Protein AF-A0A961TV98-F1 (afdb_monomer_lite)

pLDDT: mean 81.29, std 10.21, range [41.22, 93.5]

Secondary structure (DSSP, 8-state):
-PPPPPP-------PPPSSPPP-TT---TTSPPHHHHHHHHHHHHHHHHHHHHTTS-TT--HHHHHHHHHHTT---TT--SS-------HHHHHHHHHHHHHS-TTSTTHHHHHHHHTT--HHHHHHHHHHTTSSPPPPPPPP--S----

Foldseek 3Di:
DDDDDDDPPDPDDPDDDPDDDDDPPDDDPPDDDPVLLVLLQPQCQAPNLVSSCVVDPPVDDSVNSVVSCVVVVHHHHPDDPDDDDDDDDPVLLVLLVVLLVVFDPPDPCSLVVSCVVSVHDSVVSVVSCVVVVVDDDPDDDPPDDPPDDD

Structure (mmCIF, N/CA/C/O backbone):
data_AF-A0A961TV98-F1
#
_entry.id   AF-A0A961TV98-F1
#
loop_
_atom_site.group_PDB
_atom_site.id
_atom_site.type_symbol
_atom_site.label_atom_id
_atom_site.label_alt_id
_atom_site.label_comp_id
_atom_site.label_asym_id
_atom_site.label_entity_id
_atom_site.label_seq_id
_atom_site.pdbx_PDB_ins_code
_atom_site.Cartn_x
_atom_site.Cartn_y
_atom_site.Cartn_z
_atom_site.occupancy
_atom_site.B_iso_or_equiv
_atom_site.auth_seq_id
_atom_site.auth_comp_id
_atom_site.auth_asym_id
_atom_site.auth_atom_id
_atom_site.pdbx_PDB_model_num
ATOM 1 N N . MET A 1 1 ? 50.099 50.358 9.006 1.00 51.38 1 MET A N 1
ATOM 2 C CA . MET A 1 1 ? 50.268 48.946 8.602 1.00 51.38 1 MET A CA 1
ATOM 3 C C . MET A 1 1 ? 49.347 48.686 7.425 1.00 51.38 1 MET A C 1
ATOM 5 O O . MET A 1 1 ? 48.142 48.821 7.591 1.00 51.38 1 MET A O 1
ATOM 9 N N . SER A 1 2 ? 49.894 48.447 6.234 1.00 58.16 2 SER A N 1
ATOM 10 C CA . SER A 1 2 ? 49.113 48.211 5.014 1.00 58.16 2 SER A CA 1
ATOM 11 C C . SER A 1 2 ? 48.907 46.712 4.799 1.00 58.16 2 SER A C 1
ATOM 13 O O . SER A 1 2 ? 49.844 45.927 4.921 1.00 58.16 2 SER A O 1
ATOM 15 N N . LEU A 1 3 ? 47.669 46.312 4.506 1.00 70.81 3 LEU A N 1
ATOM 16 C CA . LEU A 1 3 ? 47.328 44.931 4.171 1.00 70.81 3 LEU A CA 1
ATOM 17 C C . LEU A 1 3 ? 47.519 44.712 2.668 1.00 70.81 3 LEU A C 1
ATOM 19 O O . LEU A 1 3 ? 46.914 45.405 1.850 1.00 70.81 3 LEU A O 1
ATOM 23 N N . THR A 1 4 ? 48.354 43.741 2.313 1.00 70.06 4 THR A N 1
ATOM 24 C CA . THR A 1 4 ? 48.605 43.342 0.925 1.00 70.06 4 THR A CA 1
ATOM 25 C C . THR A 1 4 ? 47.525 42.360 0.473 1.00 70.06 4 THR A C 1
ATOM 27 O O . THR A 1 4 ? 47.341 41.309 1.086 1.00 70.06 4 THR A O 1
ATOM 30 N N . ALA A 1 5 ? 46.806 42.679 -0.603 1.00 71.94 5 ALA A N 1
ATOM 31 C CA . ALA A 1 5 ? 45.811 41.777 -1.174 1.00 71.94 5 ALA A CA 1
ATOM 32 C C . ALA A 1 5 ? 46.500 40.583 -1.857 1.00 71.94 5 ALA A C 1
ATOM 34 O O . ALA A 1 5 ? 47.246 40.754 -2.821 1.00 71.94 5 ALA A O 1
ATOM 35 N N . VAL A 1 6 ? 46.243 39.367 -1.372 1.00 72.62 6 VAL A N 1
ATOM 36 C CA . VAL A 1 6 ? 46.735 38.133 -2.001 1.00 72.62 6 VAL A CA 1
ATOM 37 C C . VAL A 1 6 ? 45.671 37.613 -2.968 1.00 72.62 6 VAL A C 1
ATOM 39 O O . VAL A 1 6 ? 44.527 37.371 -2.589 1.00 72.62 6 VAL A O 1
ATOM 42 N N . SER A 1 7 ? 46.048 37.441 -4.236 1.00 71.06 7 SER A N 1
ATOM 43 C CA . SER A 1 7 ? 45.194 36.847 -5.268 1.00 71.06 7 SER A CA 1
ATOM 44 C C . SER A 1 7 ? 45.051 35.338 -5.036 1.00 71.06 7 SER A C 1
ATOM 46 O O . SER A 1 7 ? 46.020 34.589 -5.148 1.00 71.06 7 SER A O 1
ATOM 48 N N . PHE A 1 8 ? 43.822 34.875 -4.804 1.00 69.75 8 PHE A N 1
ATOM 49 C CA . PHE A 1 8 ? 43.468 33.453 -4.691 1.00 69.75 8 PHE A CA 1
ATOM 50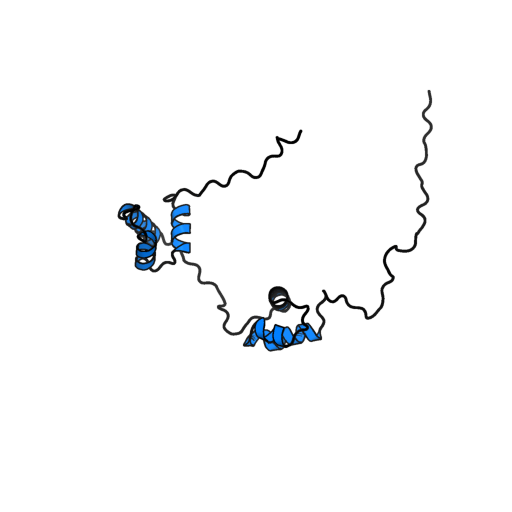 C C . PHE A 1 8 ? 43.251 32.763 -6.051 1.00 69.75 8 PHE A C 1
ATOM 52 O O . PHE A 1 8 ? 42.596 31.720 -6.122 1.00 69.75 8 PHE A O 1
ATOM 59 N N . SER A 1 9 ? 43.770 33.321 -7.151 1.00 69.81 9 SER A N 1
ATOM 60 C CA . SER A 1 9 ? 43.648 32.710 -8.478 1.00 69.81 9 SER A CA 1
ATOM 61 C C . SER A 1 9 ? 44.528 31.461 -8.574 1.00 69.81 9 SER A C 1
ATOM 63 O O . SER A 1 9 ? 45.679 31.501 -9.003 1.00 69.81 9 SER A O 1
ATOM 65 N N . LYS A 1 10 ? 43.991 30.324 -8.126 1.00 71.50 10 LYS A N 1
ATOM 66 C CA . LYS A 1 10 ? 44.606 29.014 -8.326 1.00 71.50 10 LYS A CA 1
ATOM 67 C C . LYS A 1 10 ? 44.224 28.544 -9.735 1.00 71.50 10 LYS A C 1
ATOM 69 O O . LYS A 1 10 ? 43.030 28.358 -9.993 1.00 71.50 10 LYS A O 1
ATOM 74 N N . PRO A 1 11 ? 45.177 28.348 -10.664 1.00 72.81 11 PRO A N 1
ATOM 75 C CA . PRO A 1 11 ? 44.843 27.860 -11.995 1.00 72.81 11 PRO A CA 1
ATOM 76 C C . PRO A 1 11 ? 44.258 26.450 -11.867 1.00 72.81 11 PRO A C 1
ATOM 78 O O . PRO A 1 11 ? 44.950 25.505 -11.486 1.00 72.81 11 PRO A O 1
ATOM 81 N N . ARG A 1 12 ? 42.960 26.300 -12.153 1.00 72.62 12 ARG A N 1
ATOM 82 C CA . ARG A 1 12 ? 42.306 24.988 -12.200 1.00 72.62 12 ARG A CA 1
ATOM 83 C C . ARG A 1 12 ? 42.842 24.233 -13.415 1.00 72.62 12 ARG A C 1
ATOM 85 O O . ARG A 1 12 ? 42.439 24.514 -14.542 1.00 72.62 12 ARG A O 1
ATOM 92 N N . ARG A 1 13 ? 43.762 23.291 -13.197 1.00 74.69 13 ARG A N 1
ATOM 93 C CA . ARG A 1 13 ? 44.184 22.351 -14.243 1.00 74.69 13 ARG A CA 1
ATOM 94 C C . ARG A 1 13 ? 43.011 21.420 -14.552 1.00 74.69 13 ARG A C 1
ATOM 96 O O . ARG A 1 13 ? 42.355 20.924 -13.640 1.00 74.69 13 ARG A O 1
ATOM 103 N N . ARG A 1 14 ? 42.717 21.215 -15.838 1.00 72.25 14 ARG A N 1
ATOM 104 C CA . ARG A 1 14 ? 41.737 20.212 -16.269 1.00 72.25 14 ARG A CA 1
ATOM 105 C C . ARG A 1 14 ? 42.367 18.837 -16.090 1.00 72.25 14 ARG A C 1
ATOM 107 O O . ARG A 1 14 ? 43.073 18.362 -16.970 1.00 72.25 14 ARG A O 1
ATOM 114 N N . GLU A 1 15 ? 42.154 18.244 -14.927 1.00 78.81 15 GLU A N 1
ATOM 115 C CA . GLU A 1 15 ? 42.538 16.860 -14.684 1.00 78.81 15 GLU A CA 1
ATOM 116 C C . GLU A 1 15 ? 41.618 15.917 -15.474 1.00 78.81 15 GLU A C 1
ATOM 118 O O . GLU A 1 15 ? 40.428 16.216 -15.661 1.00 78.81 15 GLU A O 1
ATOM 123 N N . PRO A 1 16 ? 42.149 14.792 -15.981 1.00 78.12 16 PRO A N 1
ATOM 124 C CA . PRO A 1 16 ? 41.319 13.757 -16.574 1.00 78.12 16 PRO A CA 1
ATOM 125 C C . PRO A 1 16 ? 40.303 13.251 -15.544 1.00 78.12 16 PRO A C 1
ATOM 127 O O . PRO A 1 16 ? 40.546 13.253 -14.337 1.00 78.12 16 PRO A O 1
ATOM 130 N N . ARG A 1 17 ? 39.131 12.828 -16.026 1.00 74.62 17 ARG A N 1
ATOM 131 C CA . ARG A 1 17 ? 38.077 12.300 -15.152 1.00 74.62 17 ARG A CA 1
ATOM 132 C C . ARG A 1 17 ? 38.622 11.105 -14.366 1.00 74.62 17 ARG A C 1
ATOM 134 O O . ARG A 1 17 ? 39.140 10.170 -14.962 1.00 74.62 17 ARG A O 1
ATOM 141 N N . LEU A 1 18 ? 38.434 11.125 -13.047 1.00 79.69 18 LEU A N 1
ATOM 142 C CA . LEU A 1 18 ? 38.779 10.004 -12.164 1.00 79.69 18 LEU A CA 1
ATOM 143 C C . LEU A 1 18 ? 37.907 8.762 -12.424 1.00 79.69 18 LEU A C 1
ATOM 145 O O . LEU A 1 18 ? 38.291 7.652 -12.072 1.00 79.69 18 LEU A O 1
ATOM 149 N N . SER A 1 19 ? 36.727 8.929 -13.031 1.00 79.12 19 SER A N 1
ATOM 150 C CA . SER A 1 19 ? 35.870 7.806 -13.406 1.00 79.12 19 SER A CA 1
ATOM 151 C C . SER A 1 19 ? 36.321 7.179 -14.721 1.00 79.12 19 SER A C 1
ATOM 153 O O . SER A 1 19 ? 36.725 7.887 -15.645 1.00 79.12 19 SER A O 1
ATOM 155 N N . ALA A 1 20 ? 36.136 5.863 -14.839 1.00 79.00 20 ALA A N 1
ATOM 156 C CA . ALA A 1 20 ? 36.355 5.148 -16.088 1.00 79.00 20 ALA A CA 1
ATOM 157 C C . ALA A 1 20 ? 35.613 5.831 -17.260 1.00 79.00 20 ALA A C 1
ATOM 159 O O . ALA A 1 20 ? 34.495 6.333 -17.072 1.00 79.00 20 ALA A O 1
ATOM 160 N N . PRO A 1 21 ? 36.221 5.879 -18.459 1.00 78.56 21 PRO A N 1
ATOM 161 C CA . PRO A 1 21 ? 35.580 6.449 -19.634 1.00 78.56 21 PRO A CA 1
ATOM 162 C C . PRO A 1 21 ? 34.289 5.693 -19.966 1.00 78.56 21 PRO A C 1
ATOM 164 O O . PRO A 1 21 ? 34.154 4.496 -19.706 1.00 78.56 21 PRO A O 1
ATOM 167 N N . TYR A 1 22 ? 33.326 6.414 -20.540 1.00 78.25 22 TYR A N 1
ATOM 168 C CA . TYR A 1 22 ? 32.084 5.822 -21.020 1.00 78.25 22 TYR A CA 1
ATOM 169 C C . TYR A 1 22 ? 32.396 4.765 -22.084 1.00 78.25 22 TYR A C 1
ATOM 171 O O . TYR A 1 22 ? 33.064 5.065 -23.071 1.00 78.25 22 TYR A O 1
ATOM 179 N N . VAL A 1 23 ? 31.901 3.545 -21.880 1.00 79.12 23 VAL A N 1
ATOM 180 C CA . VAL A 1 23 ? 32.000 2.455 -22.855 1.00 79.12 23 VAL A CA 1
ATOM 181 C C . VAL A 1 23 ? 30.648 2.336 -23.562 1.00 79.12 23 VAL A C 1
ATOM 183 O O . VAL A 1 23 ? 29.668 1.955 -22.911 1.00 79.12 23 VAL A O 1
ATOM 186 N N . PRO A 1 24 ? 30.560 2.658 -24.865 1.00 79.19 24 PRO A N 1
ATOM 187 C CA . PRO A 1 24 ? 29.337 2.467 -25.638 1.00 79.19 24 PRO A CA 1
ATOM 188 C C . PRO A 1 24 ? 28.848 1.013 -25.563 1.00 79.19 24 PRO A C 1
ATOM 190 O O . PRO A 1 24 ? 29.642 0.079 -25.641 1.00 79.19 24 PRO A O 1
ATOM 193 N N . GLY A 1 25 ? 27.541 0.814 -25.374 1.00 73.31 25 GLY A N 1
ATOM 194 C CA . GLY A 1 25 ? 26.911 -0.514 -25.316 1.00 73.31 25 GLY A CA 1
ATOM 195 C C . GLY A 1 25 ? 26.974 -1.229 -23.960 1.00 73.31 25 GLY A C 1
ATOM 196 O O . GLY A 1 25 ? 26.282 -2.228 -23.768 1.00 73.31 25 GLY A O 1
ATOM 197 N N . LYS A 1 26 ? 27.733 -0.718 -22.979 1.00 72.12 26 LYS A N 1
ATOM 198 C CA . LYS A 1 26 ? 27.706 -1.251 -21.610 1.00 72.12 26 LYS A CA 1
ATOM 199 C C . LYS A 1 26 ? 26.567 -0.606 -20.821 1.00 72.12 26 LYS A C 1
ATOM 201 O O . LYS A 1 26 ? 26.691 0.518 -20.337 1.00 72.12 26 LYS A O 1
ATOM 206 N N . HIS A 1 27 ? 25.465 -1.331 -20.665 1.00 67.88 27 HIS A N 1
ATOM 207 C CA . HIS A 1 27 ? 24.359 -0.918 -19.804 1.00 67.88 27 HIS A CA 1
ATOM 208 C C . HIS A 1 27 ? 24.546 -1.472 -18.389 1.00 67.88 27 HIS A C 1
ATOM 210 O O . HIS A 1 27 ? 24.864 -2.647 -18.207 1.00 67.88 27 HIS A O 1
ATOM 216 N N . ASP A 1 28 ? 24.359 -0.623 -17.378 1.00 76.06 28 ASP A N 1
ATOM 217 C CA . ASP A 1 28 ? 24.283 -1.081 -15.990 1.00 76.06 28 ASP A CA 1
ATOM 218 C C . ASP A 1 28 ? 23.033 -1.963 -15.832 1.00 76.06 28 ASP A C 1
ATOM 220 O O . ASP A 1 28 ? 21.952 -1.604 -16.303 1.00 76.06 28 ASP A O 1
ATOM 224 N N . GLN A 1 29 ? 23.174 -3.100 -15.147 1.00 74.31 29 GLN A N 1
ATOM 225 C CA . GLN A 1 29 ? 22.094 -4.054 -14.854 1.00 74.31 29 GLN A CA 1
ATOM 226 C C . GLN A 1 29 ? 20.927 -3.405 -14.090 1.00 74.31 29 GLN A C 1
ATOM 228 O O . GLN A 1 29 ? 19.816 -3.929 -14.043 1.00 74.31 29 GLN A O 1
ATOM 233 N N . ARG A 1 30 ? 21.152 -2.227 -13.498 1.00 77.75 30 ARG A N 1
ATOM 234 C CA . ARG A 1 30 ? 20.097 -1.405 -12.896 1.00 77.75 30 ARG A CA 1
ATOM 235 C C . ARG A 1 30 ? 19.076 -0.907 -13.924 1.00 77.75 30 ARG A C 1
ATOM 237 O O . ARG A 1 30 ? 17.893 -0.821 -13.590 1.00 77.75 30 ARG A O 1
ATOM 244 N N . PHE A 1 31 ? 19.486 -0.61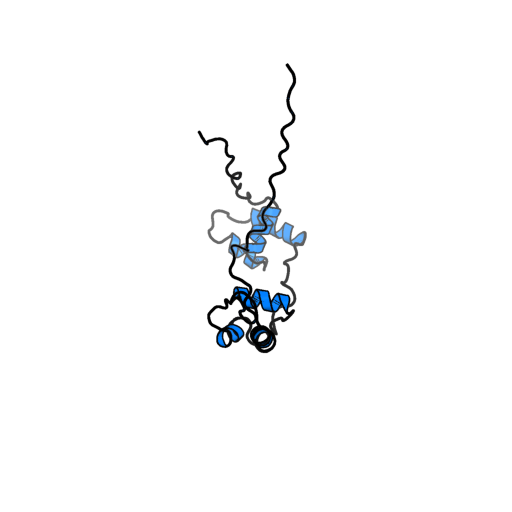1 -15.157 1.00 84.69 31 PHE A N 1
ATOM 245 C CA . PHE A 1 31 ? 18.604 -0.048 -16.183 1.00 84.69 31 PHE A CA 1
ATOM 246 C C . PHE A 1 31 ? 17.758 -1.114 -16.865 1.00 84.69 31 PHE A C 1
ATOM 248 O O . PHE A 1 31 ? 18.234 -2.210 -17.136 1.00 84.69 31 PHE A O 1
ATOM 255 N N . TRP A 1 32 ? 16.500 -0.777 -17.150 1.00 86.62 32 TRP A N 1
ATOM 256 C CA . TRP A 1 32 ? 15.573 -1.646 -17.871 1.00 86.62 32 TRP A CA 1
ATOM 257 C C . TRP A 1 32 ? 15.779 -1.540 -19.378 1.00 86.62 32 TRP A C 1
ATOM 259 O O . TRP A 1 32 ? 15.599 -0.474 -19.970 1.00 86.62 32 TRP A O 1
ATOM 269 N N . THR A 1 33 ? 16.082 -2.667 -20.002 1.00 89.19 33 THR A N 1
ATOM 270 C CA . THR A 1 33 ? 16.156 -2.795 -21.460 1.00 89.19 33 THR A CA 1
ATOM 271 C C . THR A 1 33 ? 14.759 -2.773 -22.093 1.00 89.19 33 THR A C 1
ATOM 273 O O . THR A 1 33 ? 13.743 -2.963 -21.414 1.00 89.19 33 THR A O 1
ATOM 276 N N . ASP A 1 34 ? 14.674 -2.511 -23.400 1.00 89.25 34 ASP A N 1
ATOM 277 C CA . ASP A 1 34 ? 13.407 -2.605 -24.145 1.00 89.25 34 ASP A CA 1
ATOM 278 C C . ASP A 1 34 ? 12.830 -4.027 -24.108 1.00 89.25 34 ASP A C 1
ATOM 280 O O . ASP A 1 34 ? 11.639 -4.195 -23.856 1.00 89.25 34 ASP A O 1
ATOM 284 N N . ALA A 1 35 ? 13.684 -5.050 -24.225 1.00 88.69 35 ALA A N 1
ATOM 285 C CA . ALA A 1 35 ? 13.274 -6.452 -24.148 1.00 88.69 35 ALA A CA 1
ATOM 286 C C . ALA A 1 35 ? 12.603 -6.790 -22.805 1.00 88.69 35 ALA A C 1
ATOM 288 O O . ALA A 1 35 ? 11.542 -7.412 -22.765 1.00 88.69 35 ALA A O 1
ATOM 289 N N . GLU A 1 36 ? 13.176 -6.330 -21.688 1.00 89.69 36 GLU A N 1
ATOM 290 C CA . GLU A 1 36 ? 12.577 -6.535 -20.367 1.00 89.69 36 GLU A CA 1
ATOM 291 C C . GLU A 1 36 ? 11.257 -5.767 -20.206 1.00 89.69 36 GLU A C 1
ATOM 293 O O . GLU A 1 36 ? 10.312 -6.278 -19.599 1.00 89.69 36 GLU A O 1
ATOM 298 N N . ARG A 1 37 ? 11.155 -4.552 -20.763 1.00 92.50 37 ARG A N 1
ATOM 299 C CA . ARG A 1 37 ? 9.904 -3.776 -20.763 1.00 92.50 37 ARG A CA 1
ATOM 300 C C . ARG A 1 37 ? 8.806 -4.471 -21.562 1.00 92.50 37 ARG A C 1
ATOM 302 O O . ARG A 1 37 ? 7.655 -4.465 -21.125 1.00 92.50 37 ARG A O 1
ATOM 309 N N . ASP A 1 38 ? 9.148 -5.109 -22.673 1.00 93.50 38 ASP A N 1
ATOM 310 C CA . ASP A 1 38 ? 8.193 -5.859 -23.486 1.00 93.50 38 ASP A CA 1
ATOM 311 C C . ASP A 1 38 ? 7.703 -7.132 -22.792 1.00 93.50 38 ASP A C 1
ATOM 313 O O . ASP A 1 38 ? 6.514 -7.451 -22.872 1.00 93.50 38 ASP A O 1
ATOM 317 N N . ILE A 1 39 ? 8.562 -7.809 -22.023 1.00 92.44 39 ILE A N 1
ATOM 318 C CA . ILE A 1 39 ? 8.137 -8.911 -21.145 1.00 92.44 39 ILE A CA 1
ATOM 319 C C . ILE A 1 39 ? 7.101 -8.402 -20.134 1.00 92.44 39 ILE A C 1
ATOM 321 O O . ILE A 1 39 ? 6.042 -9.011 -19.973 1.00 92.44 39 ILE A O 1
ATOM 325 N N . VAL A 1 40 ? 7.356 -7.259 -19.489 1.00 92.69 40 VAL A N 1
ATOM 326 C CA . VAL A 1 40 ? 6.394 -6.672 -18.542 1.00 92.69 40 VAL A CA 1
ATOM 327 C C . VAL A 1 40 ? 5.082 -6.312 -19.245 1.00 92.69 40 VAL A C 1
ATOM 329 O O . VAL A 1 40 ? 4.019 -6.628 -18.721 1.00 92.69 40 VAL A O 1
ATOM 332 N N . ARG A 1 41 ? 5.116 -5.725 -20.446 1.00 92.62 41 ARG A N 1
ATOM 333 C CA . ARG A 1 41 ? 3.894 -5.384 -21.199 1.00 92.62 41 ARG A CA 1
ATOM 334 C C . ARG A 1 41 ? 3.033 -6.597 -21.531 1.00 92.62 41 ARG A C 1
ATOM 336 O O . ARG A 1 41 ? 1.817 -6.513 -21.406 1.00 92.62 41 ARG A O 1
ATOM 343 N N . ARG A 1 42 ? 3.654 -7.704 -21.945 1.00 92.38 42 ARG A N 1
ATOM 344 C CA . ARG A 1 42 ? 2.934 -8.901 -22.402 1.00 92.38 42 ARG A CA 1
ATOM 345 C C . ARG A 1 42 ? 2.397 -9.746 -21.253 1.00 92.38 42 ARG A C 1
ATOM 347 O O . ARG A 1 42 ? 1.268 -10.200 -21.325 1.00 92.38 42 ARG A O 1
ATOM 354 N N . TYR A 1 43 ? 3.189 -9.957 -20.202 1.00 90.69 43 TYR A N 1
ATOM 355 C CA . TYR A 1 43 ? 2.879 -10.976 -19.189 1.00 90.69 43 TYR A CA 1
ATOM 356 C C . TYR A 1 43 ? 2.324 -10.416 -17.875 1.00 90.69 43 TYR A C 1
ATOM 358 O O . TYR A 1 43 ? 1.695 -11.150 -17.106 1.00 90.69 43 TYR A O 1
ATOM 366 N N . PHE A 1 44 ? 2.526 -9.124 -17.597 1.00 91.00 44 PHE A N 1
ATOM 367 C CA . PHE A 1 44 ? 2.003 -8.502 -16.380 1.00 91.00 44 PHE A CA 1
ATOM 368 C C . PHE A 1 44 ? 0.464 -8.455 -16.319 1.00 91.00 44 PHE A C 1
ATOM 370 O O . PHE A 1 44 ? -0.065 -8.666 -15.221 1.00 91.00 44 PHE A O 1
ATOM 377 N N . PRO A 1 45 ? -0.272 -8.219 -17.429 1.00 89.88 45 PRO A N 1
ATOM 378 C CA . PRO A 1 45 ? -1.733 -8.227 -17.415 1.00 89.88 45 PRO A CA 1
ATOM 379 C C . PRO A 1 45 ? -2.328 -9.542 -16.907 1.00 89.88 45 PRO A C 1
ATOM 381 O O . PRO A 1 45 ? -3.235 -9.509 -16.079 1.00 89.88 45 PRO A O 1
ATOM 384 N N . ASP A 1 46 ? -1.775 -10.684 -17.313 1.00 88.00 46 ASP A N 1
ATOM 385 C CA . ASP A 1 46 ? -2.394 -11.988 -17.049 1.00 88.00 46 ASP A CA 1
ATOM 386 C C . ASP A 1 46 ? -1.906 -12.621 -15.740 1.00 88.00 46 ASP A C 1
ATOM 388 O O . ASP A 1 46 ? -2.696 -13.130 -14.942 1.00 88.00 46 ASP A O 1
ATOM 392 N N . GLY A 1 47 ? -0.601 -12.541 -15.461 1.00 83.31 47 GLY A N 1
ATOM 393 C CA . GLY A 1 47 ? 0.017 -13.235 -14.325 1.00 83.31 47 GLY A CA 1
ATOM 394 C C . GLY A 1 47 ? 0.676 -12.332 -13.280 1.00 83.31 47 GLY A C 1
ATOM 395 O O . GLY A 1 47 ? 1.246 -12.829 -12.305 1.00 83.31 47 GLY A O 1
ATOM 396 N N . GLY A 1 48 ? 0.612 -11.009 -13.451 1.00 86.94 48 GLY A N 1
ATOM 397 C CA . GLY A 1 48 ? 1.250 -10.047 -12.554 1.00 86.94 48 GLY A CA 1
ATOM 398 C C . GLY A 1 48 ? 2.771 -10.222 -12.464 1.00 86.94 48 GLY A C 1
ATOM 399 O O . GLY A 1 48 ? 3.424 -10.728 -13.375 1.00 86.94 48 GLY A O 1
ATOM 400 N N . ALA A 1 49 ? 3.355 -9.809 -11.335 1.00 86.81 49 ALA A N 1
ATOM 401 C CA . ALA A 1 49 ? 4.808 -9.826 -11.161 1.00 86.81 49 ALA A CA 1
ATOM 402 C C . ALA A 1 49 ? 5.424 -11.240 -11.198 1.00 86.81 49 ALA A C 1
ATOM 404 O O . ALA A 1 49 ? 6.560 -11.387 -11.640 1.00 86.81 49 ALA A O 1
ATOM 405 N N . GLY A 1 50 ? 4.684 -12.274 -10.780 1.00 86.69 50 GLY A N 1
ATOM 406 C CA . GLY A 1 50 ? 5.173 -13.657 -10.780 1.00 86.69 50 GLY A CA 1
ATOM 407 C C . GLY A 1 50 ? 5.432 -14.197 -12.189 1.00 86.69 50 GLY A C 1
ATOM 408 O O . GLY A 1 50 ? 6.488 -14.770 -12.444 1.00 86.69 50 GLY A O 1
ATOM 409 N N . ALA A 1 51 ? 4.520 -13.941 -13.132 1.00 87.38 51 ALA A N 1
ATOM 410 C CA . ALA A 1 51 ? 4.687 -14.382 -14.519 1.00 87.38 51 ALA A CA 1
ATOM 411 C C . ALA A 1 51 ? 5.817 -13.647 -15.254 1.00 87.38 51 ALA A C 1
ATOM 413 O O . ALA A 1 51 ? 6.473 -14.243 -16.114 1.00 87.38 51 ALA A O 1
ATOM 414 N N . CYS A 1 52 ? 6.067 -12.382 -14.902 1.00 89.44 52 CYS A N 1
ATOM 415 C CA . CYS A 1 52 ? 7.208 -11.633 -15.420 1.00 89.44 52 CYS A CA 1
ATOM 416 C C . CYS A 1 52 ? 8.530 -12.172 -14.866 1.00 89.44 52 CYS A C 1
ATOM 418 O O . CYS A 1 52 ? 9.462 -12.367 -15.634 1.00 89.44 52 CYS A O 1
ATOM 420 N N . LEU A 1 53 ? 8.620 -12.456 -13.561 1.00 90.44 53 LEU A N 1
ATOM 421 C CA . LEU A 1 53 ? 9.866 -12.932 -12.945 1.00 90.44 53 LEU A CA 1
ATOM 422 C C . LEU A 1 53 ? 10.340 -14.286 -13.471 1.00 90.44 53 LEU A C 1
ATOM 424 O O . LEU A 1 53 ? 11.540 -14.497 -13.557 1.00 90.44 53 LEU A O 1
ATOM 428 N N . ALA A 1 54 ? 9.428 -15.165 -13.888 1.00 89.44 54 ALA A N 1
ATOM 429 C CA . ALA A 1 54 ? 9.797 -16.429 -14.525 1.00 89.44 54 ALA A CA 1
ATOM 430 C C . ALA A 1 54 ? 10.513 -16.253 -15.883 1.00 89.44 54 ALA A C 1
ATOM 432 O O . ALA A 1 54 ? 11.125 -17.191 -16.379 1.00 89.44 54 ALA A O 1
ATOM 433 N N . ARG A 1 55 ? 10.398 -15.072 -16.508 1.00 88.12 55 ARG A N 1
ATOM 434 C CA . ARG A 1 55 ? 10.931 -14.759 -17.848 1.00 88.12 55 ARG A CA 1
ATOM 435 C C . ARG A 1 55 ? 11.982 -13.651 -17.830 1.00 88.12 55 ARG A C 1
ATOM 437 O O . ARG A 1 55 ? 12.675 -13.451 -18.821 1.00 88.12 55 ARG A O 1
ATOM 444 N N . LEU A 1 56 ? 12.062 -12.907 -16.730 1.00 89.00 56 LEU A N 1
ATOM 445 C CA . LEU A 1 56 ? 13.049 -11.860 -16.519 1.00 89.00 56 LEU A CA 1
ATOM 446 C C . LEU A 1 56 ? 14.349 -12.455 -15.966 1.00 89.00 56 LEU A C 1
ATOM 448 O O . LEU A 1 56 ? 14.332 -13.482 -15.289 1.00 89.00 56 LEU A O 1
ATOM 452 N N . PRO A 1 57 ? 15.486 -11.793 -16.216 1.00 84.12 57 PRO A N 1
ATOM 453 C CA . PRO A 1 57 ? 16.758 -12.198 -15.637 1.00 84.12 57 PRO A CA 1
ATOM 454 C C . PRO A 1 57 ? 16.743 -12.104 -14.099 1.00 84.12 57 PRO A C 1
ATOM 456 O O . PRO A 1 57 ? 16.080 -11.247 -13.510 1.00 84.12 57 PRO A O 1
ATOM 459 N N . GLN A 1 58 ? 17.529 -12.967 -13.444 1.00 81.50 58 GLN A N 1
ATOM 460 C CA . GLN A 1 58 ? 17.498 -13.212 -11.990 1.00 81.50 58 GLN A CA 1
ATOM 461 C C . GLN A 1 58 ? 17.807 -11.980 -11.115 1.00 81.50 58 GLN A C 1
ATOM 463 O O . GLN A 1 58 ? 17.486 -11.964 -9.930 1.00 81.50 58 GLN A O 1
ATOM 468 N N . HIS A 1 59 ? 18.388 -10.921 -11.685 1.00 83.19 59 HIS A N 1
ATOM 469 C CA . HIS A 1 59 ? 18.673 -9.672 -10.973 1.00 83.19 59 HIS A CA 1
ATOM 470 C C . HIS A 1 59 ? 17.427 -8.790 -10.747 1.00 83.19 59 HIS A C 1
ATOM 472 O O . HIS A 1 59 ? 17.512 -7.762 -10.070 1.00 83.19 59 HIS A O 1
ATOM 478 N N . ARG A 1 60 ? 16.264 -9.147 -11.312 1.00 87.38 60 ARG A N 1
ATOM 479 C CA . ARG A 1 60 ? 15.015 -8.391 -11.147 1.00 87.38 60 ARG A CA 1
ATOM 480 C C . ARG A 1 60 ? 14.204 -8.899 -9.959 1.00 87.38 60 ARG A C 1
ATOM 482 O O . ARG A 1 60 ? 14.032 -10.094 -9.757 1.00 87.38 60 ARG A O 1
ATOM 489 N N . SER A 1 61 ? 13.655 -7.962 -9.189 1.00 89.38 61 SER A N 1
ATOM 490 C CA . SER A 1 61 ? 12.797 -8.242 -8.035 1.00 89.38 61 SER A CA 1
ATOM 491 C C . SER A 1 61 ? 11.323 -7.974 -8.340 1.00 89.38 61 SER A C 1
ATOM 493 O O . SER A 1 61 ? 10.985 -7.190 -9.231 1.00 89.38 61 SER A O 1
ATOM 495 N N . THR A 1 62 ? 10.425 -8.572 -7.550 1.00 90.31 62 THR A N 1
ATOM 496 C CA . THR A 1 62 ? 8.971 -8.325 -7.623 1.00 90.31 62 THR A CA 1
ATOM 497 C C . THR A 1 62 ? 8.647 -6.832 -7.537 1.00 90.31 62 THR A C 1
ATOM 499 O O . THR A 1 62 ? 7.865 -6.317 -8.334 1.00 90.31 62 THR A O 1
ATOM 502 N N . ALA A 1 63 ? 9.282 -6.122 -6.600 1.00 90.00 63 ALA A N 1
ATOM 503 C CA . ALA A 1 63 ? 9.113 -4.685 -6.406 1.00 90.00 63 ALA A CA 1
ATOM 504 C C . ALA A 1 63 ? 9.539 -3.879 -7.644 1.00 90.00 63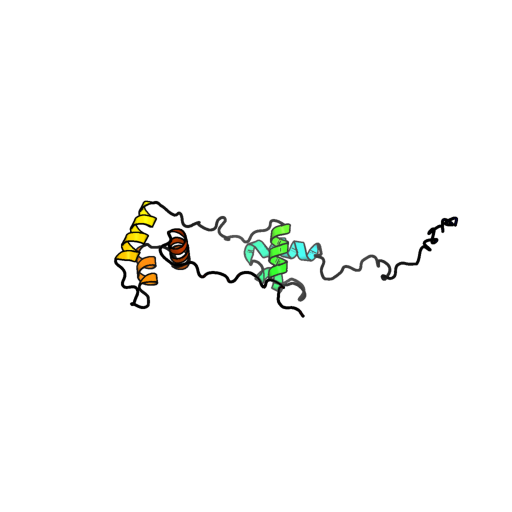 ALA A C 1
ATOM 506 O O 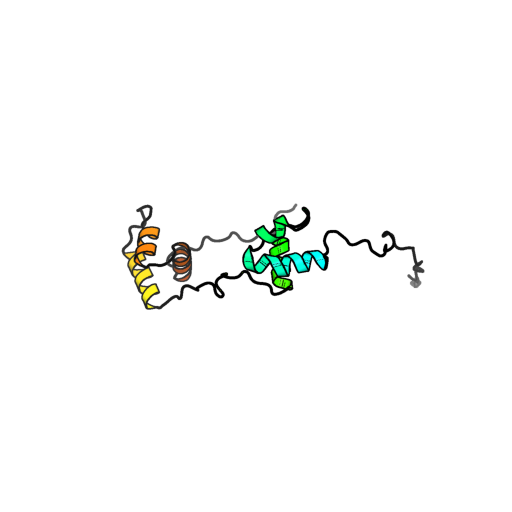. ALA A 1 63 ? 8.831 -2.956 -8.048 1.00 90.00 63 ALA A O 1
ATOM 507 N N . GLY A 1 64 ? 10.650 -4.265 -8.282 1.00 89.81 64 GLY A N 1
ATOM 508 C CA . GLY A 1 64 ? 11.110 -3.657 -9.529 1.00 89.81 64 GLY A CA 1
ATOM 509 C C . GLY A 1 64 ? 10.101 -3.827 -10.665 1.00 89.81 64 GLY A C 1
ATOM 510 O O . GLY A 1 64 ? 9.805 -2.860 -11.363 1.00 89.81 64 GLY A O 1
ATOM 511 N N . VAL A 1 65 ? 9.512 -5.020 -10.805 1.00 91.81 65 VAL A N 1
ATOM 512 C CA . VAL A 1 65 ? 8.471 -5.290 -11.812 1.00 91.81 65 VAL A CA 1
ATOM 513 C C . VAL A 1 65 ? 7.225 -4.437 -11.573 1.00 91.81 65 VAL A C 1
ATOM 515 O O . VAL A 1 65 ? 6.702 -3.860 -12.521 1.00 91.81 65 VAL A O 1
ATOM 518 N N . TYR A 1 66 ? 6.761 -4.297 -10.326 1.00 91.00 66 TYR A N 1
ATOM 519 C CA . TYR A 1 66 ? 5.627 -3.417 -10.010 1.00 91.00 66 TYR A CA 1
ATOM 520 C C . TYR A 1 66 ? 5.929 -1.945 -10.306 1.00 91.00 66 TYR A C 1
ATOM 522 O O . TYR A 1 66 ? 5.082 -1.242 -10.861 1.00 91.00 66 TYR A O 1
ATOM 530 N N . GLY A 1 67 ? 7.132 -1.482 -9.955 1.00 91.19 67 GLY A N 1
ATOM 531 C CA . GLY A 1 67 ? 7.592 -0.136 -10.287 1.00 91.19 67 GLY A CA 1
ATOM 532 C C . GLY A 1 67 ? 7.592 0.096 -11.795 1.00 91.19 67 GLY A C 1
ATOM 533 O O . GLY A 1 67 ? 7.063 1.103 -12.263 1.00 91.19 67 GLY A O 1
ATOM 534 N N . GLN A 1 68 ? 8.090 -0.876 -12.558 1.00 92.19 68 GLN A N 1
ATOM 535 C CA . GLN A 1 68 ? 8.164 -0.756 -14.004 1.00 92.19 68 GLN A CA 1
ATOM 536 C C . GLN A 1 68 ? 6.801 -0.866 -14.686 1.00 92.19 68 GLN A C 1
ATOM 538 O O . GLN A 1 68 ? 6.505 -0.086 -15.585 1.00 92.19 68 GLN A O 1
ATOM 543 N N . ALA A 1 69 ? 5.922 -1.753 -14.221 1.00 92.19 69 ALA A N 1
ATOM 544 C CA . ALA A 1 69 ? 4.545 -1.823 -14.700 1.00 92.19 69 ALA A CA 1
ATOM 545 C C . ALA A 1 69 ? 3.805 -0.493 -14.482 1.00 92.19 69 ALA A C 1
ATOM 547 O O . ALA A 1 69 ? 3.081 -0.044 -15.367 1.00 92.19 69 ALA A O 1
ATOM 548 N N . LYS A 1 70 ? 4.052 0.191 -13.353 1.00 91.44 70 LYS A N 1
ATOM 549 C CA . LYS A 1 70 ? 3.509 1.531 -13.090 1.00 91.44 70 LYS A CA 1
ATOM 550 C C . LYS A 1 70 ? 4.035 2.575 -14.080 1.00 91.44 70 LYS A C 1
ATOM 552 O O . LYS A 1 70 ? 3.236 3.362 -14.574 1.00 91.44 70 LYS A O 1
ATOM 557 N N . ILE A 1 71 ? 5.339 2.578 -14.370 1.00 91.94 71 ILE A N 1
ATOM 558 C CA . ILE A 1 71 ? 5.956 3.494 -15.351 1.00 91.94 71 ILE A CA 1
ATOM 559 C C . ILE A 1 71 ? 5.396 3.238 -16.756 1.00 91.94 71 ILE A C 1
ATOM 561 O O . ILE A 1 71 ? 5.093 4.178 -17.482 1.00 91.94 71 ILE A O 1
ATOM 565 N N . LEU A 1 72 ? 5.208 1.968 -17.118 1.00 91.50 72 LEU A N 1
ATOM 566 C CA . LEU A 1 72 ? 4.647 1.553 -18.405 1.00 91.50 72 LEU A CA 1
ATOM 567 C C . LEU A 1 72 ? 3.116 1.695 -18.482 1.00 91.50 72 LEU A C 1
ATOM 569 O O . LEU A 1 72 ? 2.548 1.472 -19.546 1.00 91.50 72 LEU A O 1
ATOM 573 N N . GLY A 1 73 ? 2.442 2.025 -17.375 1.00 89.88 73 GLY A N 1
ATOM 574 C CA . GLY A 1 73 ? 0.983 2.144 -17.305 1.00 89.88 73 GLY A CA 1
ATOM 575 C C . GLY A 1 73 ? 0.220 0.814 -17.391 1.00 89.88 73 GLY A C 1
ATOM 576 O O . GLY A 1 73 ? -0.997 0.820 -17.568 1.00 89.88 73 GLY A O 1
ATOM 577 N N . VAL A 1 74 ? 0.902 -0.324 -17.250 1.00 89.75 74 VAL A N 1
ATOM 578 C CA . VAL A 1 74 ? 0.309 -1.660 -17.391 1.00 89.75 74 VAL A CA 1
ATOM 579 C C . VAL A 1 74 ? -0.301 -2.096 -16.060 1.00 89.75 74 VAL A C 1
ATOM 581 O O . VAL A 1 74 ? 0.332 -2.025 -15.005 1.00 89.75 74 VAL A O 1
ATOM 584 N N . LYS A 1 75 ? -1.549 -2.567 -16.098 1.00 86.06 75 LYS A N 1
ATOM 585 C CA . LYS A 1 75 ? -2.276 -3.083 -14.933 1.00 86.06 75 LYS A CA 1
ATOM 586 C C . LYS A 1 75 ? -2.590 -4.559 -15.134 1.00 86.06 75 LYS A C 1
ATOM 588 O O . LYS A 1 75 ? -2.743 -5.014 -16.259 1.00 86.06 75 LYS A O 1
ATOM 593 N N . ARG A 1 76 ? -2.702 -5.295 -14.029 1.00 85.44 76 ARG A N 1
ATOM 594 C CA . ARG A 1 76 ? -3.140 -6.691 -14.057 1.00 85.44 76 ARG A CA 1
ATOM 595 C C . ARG A 1 76 ? -4.652 -6.761 -14.294 1.00 85.44 76 ARG A C 1
ATOM 597 O O . ARG A 1 76 ? -5.407 -6.107 -13.565 1.00 85.44 76 ARG A O 1
ATOM 604 N N . ASN A 1 77 ? -5.068 -7.588 -15.249 1.00 80.62 77 ASN A N 1
ATOM 605 C CA . ASN A 1 77 ? -6.457 -7.911 -15.556 1.00 80.62 77 ASN A CA 1
ATOM 606 C C . ASN A 1 77 ? -7.121 -8.501 -14.298 1.00 80.62 77 ASN A C 1
ATOM 608 O O . ASN A 1 77 ? -6.608 -9.437 -13.688 1.00 80.62 77 ASN A O 1
ATOM 612 N N . GLY A 1 78 ? -8.212 -7.885 -13.836 1.00 71.56 78 GLY A N 1
ATOM 613 C CA . GLY A 1 78 ? -8.908 -8.282 -12.603 1.00 71.56 78 GLY A CA 1
ATOM 614 C C . GLY A 1 78 ? -8.410 -7.625 -11.309 1.00 71.56 78 GLY A C 1
ATOM 615 O O . GLY A 1 78 ? -8.937 -7.917 -10.236 1.00 71.56 78 GLY A O 1
ATOM 616 N N . SER A 1 79 ? -7.442 -6.703 -11.366 1.00 64.19 79 SER A N 1
ATOM 617 C CA . SER A 1 79 ? -7.160 -5.864 -10.192 1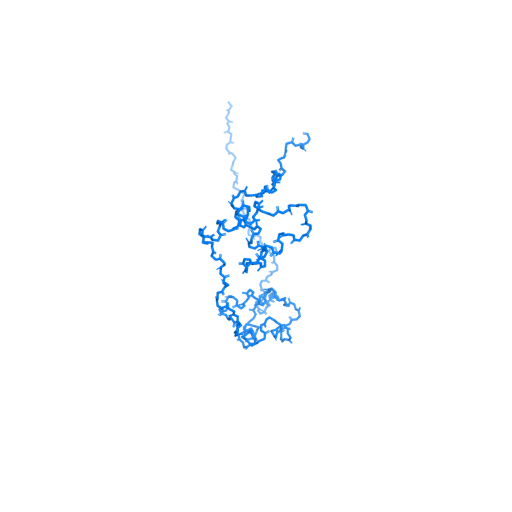.00 64.19 79 SER A CA 1
ATOM 618 C C . SER A 1 79 ? -8.348 -4.934 -9.932 1.00 64.19 79 SER A C 1
ATOM 620 O O . SER A 1 79 ? -8.760 -4.232 -10.860 1.00 64.19 79 SER A O 1
ATOM 622 N N . PRO A 1 80 ? -8.891 -4.869 -8.701 1.00 65.25 80 PRO A N 1
ATOM 623 C CA . PRO A 1 80 ? -9.986 -3.958 -8.403 1.00 65.25 80 PRO A CA 1
ATOM 624 C C . PRO A 1 80 ? -9.545 -2.523 -8.709 1.00 65.25 80 PRO A C 1
ATOM 626 O O . PRO A 1 80 ? -8.564 -2.033 -8.145 1.00 65.25 80 PRO A O 1
ATOM 629 N N . ALA A 1 81 ? -10.264 -1.862 -9.623 1.00 64.88 81 ALA A N 1
ATOM 630 C CA . ALA A 1 81 ? -9.937 -0.519 -10.106 1.00 64.88 81 ALA A CA 1
ATOM 631 C C . ALA A 1 81 ? -9.876 0.509 -8.965 1.00 64.88 81 ALA A C 1
ATOM 633 O O . ALA A 1 81 ? -9.090 1.456 -9.007 1.00 64.88 81 ALA A O 1
ATOM 634 N N . THR A 1 82 ? -10.670 0.289 -7.917 1.00 69.12 82 THR A N 1
ATOM 635 C CA . THR A 1 82 ? -10.699 1.101 -6.707 1.00 69.12 82 THR A CA 1
ATOM 636 C C . THR A 1 82 ? -10.733 0.201 -5.474 1.00 69.12 82 THR A C 1
ATOM 638 O O . THR A 1 82 ? -11.456 -0.794 -5.404 1.00 69.12 82 THR A O 1
ATOM 641 N N . ARG A 1 83 ? -9.941 0.550 -4.453 1.00 68.69 83 ARG A N 1
ATOM 642 C CA . ARG A 1 83 ? -10.125 -0.026 -3.116 1.00 68.69 83 ARG A CA 1
ATOM 643 C C . ARG A 1 83 ? -11.406 0.573 -2.543 1.00 68.69 83 ARG A C 1
ATOM 645 O O . ARG A 1 83 ? -11.477 1.796 -2.408 1.00 68.69 83 ARG A O 1
ATOM 652 N N . LYS A 1 84 ? -12.397 -0.260 -2.203 1.00 70.38 84 LYS A N 1
ATOM 653 C CA . LYS A 1 84 ? -13.616 0.194 -1.518 1.00 70.38 84 LYS A CA 1
ATOM 654 C C . LYS A 1 84 ? -13.208 0.901 -0.223 1.00 70.38 84 LYS A C 1
ATOM 656 O O . LYS A 1 84 ? -12.632 0.288 0.673 1.00 70.38 84 LYS A O 1
ATOM 661 N N . ARG A 1 85 ? -13.450 2.211 -0.148 1.00 74.81 85 ARG A N 1
ATOM 662 C CA . ARG A 1 85 ? -13.283 2.974 1.090 1.00 74.81 85 ARG A CA 1
ATOM 663 C C . ARG A 1 85 ? -14.512 2.712 1.951 1.00 74.81 85 ARG A C 1
ATOM 665 O O . ARG A 1 85 ? -15.629 2.918 1.492 1.00 74.81 85 ARG A O 1
ATOM 672 N N . HIS A 1 86 ? -14.303 2.268 3.181 1.00 77.88 86 HIS A N 1
ATOM 673 C CA . HIS A 1 86 ? -15.373 2.191 4.170 1.00 77.88 86 HIS A CA 1
ATOM 674 C C . HIS A 1 86 ? -15.780 3.620 4.544 1.00 77.88 86 HIS A C 1
ATOM 676 O O . HIS A 1 86 ? -14.948 4.384 5.047 1.00 77.88 86 HIS A O 1
ATOM 682 N N . GLN A 1 87 ? -17.018 3.988 4.218 1.00 79.44 87 GLN A N 1
ATOM 683 C CA . GLN A 1 87 ? -17.571 5.298 4.539 1.00 79.44 87 GLN A CA 1
ATOM 684 C C . GLN A 1 87 ? -17.984 5.330 6.008 1.00 79.44 87 GLN A C 1
ATOM 686 O O . GLN A 1 87 ? -18.544 4.364 6.520 1.00 79.44 87 GLN A O 1
ATOM 691 N N . ALA A 1 88 ? -17.682 6.435 6.681 1.00 81.25 88 ALA A N 1
ATOM 692 C CA . ALA A 1 88 ? -18.216 6.696 8.005 1.00 81.25 88 ALA A CA 1
ATOM 693 C C . ALA A 1 88 ? -19.522 7.479 7.843 1.00 81.25 88 ALA A C 1
ATOM 695 O O . ALA A 1 88 ? -19.498 8.590 7.315 1.00 81.25 88 ALA A O 1
ATOM 696 N N . SER A 1 89 ? -20.635 6.872 8.254 1.00 87.19 89 SER A N 1
ATOM 697 C CA . SER A 1 89 ? -21.936 7.535 8.376 1.00 87.19 89 SER A CA 1
ATOM 698 C C . SER A 1 89 ? -22.128 8.005 9.826 1.00 87.19 89 SER A C 1
ATOM 700 O O . SER A 1 89 ? -21.670 7.299 10.730 1.00 87.19 89 SER A O 1
ATOM 702 N N . PRO A 1 90 ? -22.809 9.139 10.079 1.00 87.94 90 PRO A N 1
ATOM 703 C CA . PRO A 1 90 ? -23.174 9.560 11.432 1.00 87.94 90 PRO A CA 1
ATOM 704 C C . PRO A 1 90 ? -23.959 8.495 12.214 1.00 87.94 90 PRO A C 1
ATOM 706 O O . PRO A 1 90 ? -23.728 8.328 13.408 1.00 87.94 90 PRO A O 1
ATOM 709 N N . GLU A 1 91 ? -24.829 7.739 11.538 1.00 89.44 91 GLU A N 1
ATOM 710 C CA . GLU A 1 91 ? -25.596 6.628 12.126 1.00 89.44 91 GLU A CA 1
ATOM 711 C C . GLU A 1 91 ? -24.665 5.512 12.609 1.00 89.44 91 GLU A C 1
ATOM 713 O O . GLU A 1 91 ? -24.732 5.071 13.752 1.00 89.44 91 GLU A O 1
ATOM 718 N N . LEU A 1 92 ? -23.704 5.129 11.764 1.00 87.81 92 LEU A N 1
ATOM 719 C CA . LEU A 1 92 ? -22.710 4.114 12.097 1.00 87.81 92 LEU A CA 1
ATOM 720 C C . LEU A 1 92 ? -21.803 4.569 13.248 1.00 87.81 92 LEU A C 1
ATOM 722 O O . LEU A 1 92 ? -21.425 3.765 14.094 1.00 87.81 92 LEU A O 1
ATOM 726 N N . ASP A 1 93 ? -21.448 5.854 13.309 1.00 90.88 93 ASP A N 1
ATOM 727 C CA . ASP A 1 93 ? -20.689 6.395 14.439 1.00 90.88 93 ASP A CA 1
ATOM 728 C C . ASP A 1 93 ? -21.479 6.329 15.748 1.00 90.88 93 ASP A C 1
ATOM 730 O O . ASP A 1 93 ? -20.893 6.076 16.802 1.00 90.88 93 ASP A O 1
ATOM 734 N N . GLN A 1 94 ? -22.792 6.547 15.684 1.00 90.75 94 GLN A N 1
ATOM 735 C CA . GLN A 1 94 ? -23.676 6.433 16.835 1.00 90.75 94 GLN A CA 1
ATOM 736 C C . GLN A 1 94 ? -23.774 4.979 17.314 1.00 90.75 94 GLN A C 1
ATOM 738 O O . GLN A 1 94 ? -23.521 4.712 18.488 1.00 90.75 94 GLN A O 1
ATOM 743 N N . GLU A 1 95 ? -23.980 4.028 16.401 1.00 89.81 95 GLU A N 1
ATOM 744 C CA . GLU A 1 95 ? -23.963 2.593 16.715 1.00 89.81 95 GLU A CA 1
ATOM 745 C C . GLU A 1 95 ? -22.619 2.135 17.305 1.00 89.81 95 GLU A C 1
ATOM 747 O O . GLU A 1 95 ? -22.572 1.275 18.189 1.00 89.81 95 GLU A O 1
ATOM 752 N N . ILE A 1 96 ? -21.504 2.711 16.837 1.00 89.31 96 ILE A N 1
ATOM 753 C CA . ILE A 1 96 ? -20.171 2.449 17.393 1.00 89.31 96 ILE A CA 1
ATOM 754 C C . ILE A 1 96 ? -20.070 2.965 18.831 1.00 89.31 96 ILE A C 1
ATOM 756 O O . ILE A 1 96 ? -19.510 2.259 19.670 1.00 89.31 96 ILE A O 1
ATOM 760 N N . ARG A 1 97 ? -20.588 4.164 19.136 1.00 89.94 97 ARG A N 1
ATOM 761 C CA . ARG A 1 97 ? -20.579 4.717 20.503 1.00 89.94 97 ARG A CA 1
ATOM 762 C C . ARG A 1 97 ? -21.426 3.877 21.451 1.00 89.94 97 ARG A C 1
ATOM 764 O O . ARG A 1 97 ? -20.938 3.502 22.512 1.00 89.94 97 ARG A O 1
ATOM 771 N N . GLU A 1 98 ? -22.648 3.546 21.050 1.00 91.06 98 GLU A N 1
ATOM 772 C CA . GLU A 1 98 ? -23.571 2.729 21.846 1.00 91.06 98 GLU A CA 1
ATOM 773 C C . GLU A 1 98 ? -23.013 1.324 22.069 1.00 91.06 98 GLU A C 1
ATOM 775 O O . GLU A 1 98 ? -22.954 0.836 23.196 1.00 91.06 98 GLU A O 1
ATOM 780 N N . GLY A 1 99 ? -22.504 0.700 21.004 1.00 88.81 99 GLY A N 1
ATOM 781 C CA . GLY A 1 99 ? -21.848 -0.596 21.091 1.00 88.81 99 GLY A CA 1
ATOM 782 C C . GLY A 1 99 ? -20.607 -0.576 21.985 1.00 88.81 99 GLY A C 1
ATOM 783 O O . GLY A 1 99 ? -20.369 -1.535 22.712 1.00 88.81 99 GLY A O 1
ATOM 784 N N . TRP A 1 100 ? -19.830 0.510 21.961 1.00 87.56 100 TRP A N 1
ATOM 785 C CA . TRP A 1 100 ? -18.667 0.675 22.831 1.00 87.56 100 TRP A CA 1
ATOM 786 C C . TRP A 1 100 ? -19.057 0.824 24.307 1.00 87.56 100 TRP A C 1
ATOM 788 O O . TRP A 1 100 ? -18.379 0.263 25.161 1.00 87.56 100 TRP A O 1
ATOM 798 N N . GLN A 1 101 ? -20.147 1.534 24.611 1.00 86.94 101 GLN A N 1
ATOM 799 C CA . GLN A 1 101 ? -20.651 1.707 25.980 1.00 86.94 101 GLN A CA 1
ATOM 800 C C . GLN A 1 101 ? -21.291 0.436 26.551 1.00 86.94 101 GLN A C 1
ATOM 802 O O . GLN A 1 101 ? -21.110 0.139 27.727 1.00 86.94 101 GLN A O 1
ATOM 807 N N . ALA A 1 102 ? -22.025 -0.316 25.729 1.00 86.19 102 ALA A N 1
ATOM 808 C CA . ALA A 1 102 ? -22.692 -1.550 26.144 1.00 86.19 102 ALA A CA 1
ATOM 809 C C . ALA A 1 102 ? -21.740 -2.757 26.256 1.00 86.19 102 ALA A C 1
ATOM 811 O O . ALA A 1 102 ? -22.123 -3.820 26.744 1.00 86.19 102 ALA A O 1
ATOM 812 N N . MET A 1 103 ? -20.513 -2.625 25.754 1.00 83.50 103 MET A N 1
ATOM 813 C CA . MET A 1 103 ? -19.530 -3.700 25.700 1.00 83.50 103 MET A CA 1
ATOM 814 C C . MET A 1 103 ? -18.789 -3.864 27.028 1.00 83.50 103 MET A C 1
ATOM 816 O O . MET A 1 103 ? -18.273 -2.909 27.604 1.00 83.50 103 MET A O 1
ATOM 820 N N . ASP A 1 104 ? -18.611 -5.120 27.434 1.00 77.56 104 ASP A N 1
ATOM 821 C CA . ASP A 1 104 ? -17.679 -5.490 28.494 1.00 77.56 104 ASP A CA 1
ATOM 822 C C . ASP A 1 104 ? -16.229 -5.440 27.979 1.00 77.56 104 ASP A C 1
ATOM 824 O O . ASP A 1 104 ? -15.767 -6.327 27.251 1.00 77.56 104 ASP A O 1
ATOM 828 N N . ALA A 1 105 ? -15.503 -4.388 28.365 1.00 69.44 105 ALA A N 1
ATOM 829 C CA . ALA A 1 105 ? -14.105 -4.173 27.994 1.00 69.44 105 ALA A CA 1
ATOM 830 C C . ALA A 1 105 ? -13.142 -5.243 28.554 1.00 69.44 105 ALA A C 1
ATOM 832 O O . ALA A 1 105 ? -12.025 -5.376 28.049 1.00 69.44 105 ALA A O 1
ATOM 833 N N . GLY A 1 106 ? -13.553 -6.014 29.569 1.00 71.19 106 GLY A N 1
ATOM 834 C CA . GLY A 1 106 ? -12.762 -7.102 30.149 1.00 71.19 106 GLY A CA 1
ATOM 835 C C . GLY A 1 106 ? -12.817 -8.402 29.339 1.00 71.19 106 GLY A C 1
ATOM 836 O O . GLY A 1 106 ? -11.920 -9.245 29.445 1.00 71.19 106 GLY A O 1
ATOM 837 N N . ARG A 1 107 ? -13.832 -8.571 28.481 1.00 82.69 107 ARG A N 1
ATOM 838 C CA . ARG A 1 107 ? -14.010 -9.783 27.676 1.00 82.69 107 ARG A CA 1
ATOM 839 C C . ARG A 1 107 ? -13.100 -9.778 26.446 1.00 82.69 107 ARG A C 1
ATOM 841 O O . ARG A 1 107 ? -13.267 -9.000 25.503 1.00 82.69 107 ARG A O 1
ATOM 848 N N . LYS A 1 108 ? -12.177 -10.745 26.389 1.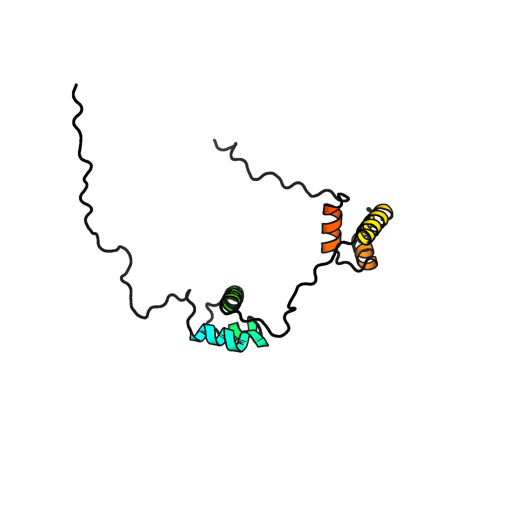00 75.38 108 LYS A N 1
ATOM 849 C CA . LYS A 1 108 ? -11.360 -11.005 25.192 1.00 75.38 108 LYS A CA 1
ATOM 850 C C . LYS A 1 108 ? -12.266 -11.269 23.984 1.00 75.38 108 LYS A C 1
ATOM 852 O O . LYS A 1 108 ? -13.119 -12.147 24.024 1.00 75.38 108 LYS A O 1
ATOM 857 N N . GLY A 1 109 ? -12.060 -10.514 22.906 1.00 82.06 109 GLY A N 1
ATOM 858 C CA . GLY A 1 109 ? -12.792 -10.685 21.646 1.00 82.06 109 GLY A CA 1
ATOM 859 C C . GLY A 1 109 ? -14.056 -9.835 21.486 1.00 82.06 109 GLY A C 1
ATOM 860 O O . GLY A 1 109 ? -14.522 -9.721 20.358 1.00 82.06 109 GLY A O 1
ATOM 861 N N . ALA A 1 110 ? -14.542 -9.143 22.527 1.00 84.06 110 ALA A N 1
ATOM 862 C CA . ALA A 1 110 ? -15.755 -8.312 22.439 1.00 84.06 110 ALA A CA 1
ATOM 863 C C . ALA A 1 110 ? -15.690 -7.264 21.306 1.00 84.06 110 ALA A C 1
ATOM 865 O O . ALA A 1 110 ? -16.638 -7.065 20.552 1.00 84.06 110 ALA A O 1
ATOM 866 N N . VAL A 1 111 ? -14.507 -6.679 21.109 1.00 83.19 111 VAL A N 1
ATOM 867 C CA . VAL A 1 111 ? -14.168 -5.784 19.991 1.00 83.19 111 VAL A CA 1
ATOM 868 C C . VAL A 1 111 ? -14.385 -6.429 18.613 1.00 83.19 111 VAL A C 1
ATOM 870 O O . VAL A 1 111 ? -14.863 -5.779 17.684 1.00 83.19 111 VAL A O 1
ATOM 873 N N . ALA A 1 112 ? -13.976 -7.688 18.448 1.00 86.50 112 ALA A N 1
ATOM 874 C CA . ALA A 1 112 ? -14.092 -8.394 17.176 1.00 86.50 112 ALA A CA 1
ATOM 875 C C . ALA A 1 112 ? -15.548 -8.787 16.899 1.00 86.50 112 ALA A C 1
ATOM 877 O O . ALA A 1 112 ? -16.018 -8.577 15.781 1.00 86.50 112 ALA A O 1
ATOM 878 N N . ASP A 1 113 ? -16.259 -9.261 17.924 1.00 87.75 113 ASP A N 1
ATOM 879 C CA . ASP A 1 113 ? -17.679 -9.616 17.851 1.00 87.75 113 ASP A CA 1
ATOM 880 C C . ASP A 1 113 ? -18.524 -8.398 17.443 1.00 87.75 113 ASP A C 1
ATOM 882 O O . ASP A 1 113 ? -19.379 -8.481 16.558 1.00 87.75 113 ASP A O 1
ATOM 886 N N . LEU A 1 114 ? -18.228 -7.226 18.014 1.00 86.81 114 LEU A N 1
ATOM 887 C CA . LEU A 1 114 ? -18.949 -5.992 17.714 1.00 86.81 114 LEU A CA 1
ATOM 888 C C . LEU A 1 114 ? -18.669 -5.472 16.299 1.00 86.81 114 LEU A C 1
ATOM 890 O O . LEU A 1 114 ? -19.591 -5.042 15.605 1.00 86.81 114 LEU A O 1
ATOM 894 N N . ALA A 1 115 ? -17.422 -5.566 15.832 1.00 89.19 115 ALA A N 1
ATOM 895 C CA . ALA A 1 115 ? -17.077 -5.236 14.450 1.00 89.19 115 ALA A CA 1
ATOM 896 C C . ALA A 1 115 ? -17.794 -6.161 13.446 1.00 89.19 115 ALA A C 1
ATOM 898 O O . ALA A 1 115 ? -18.270 -5.698 12.407 1.00 89.19 115 ALA A O 1
ATOM 899 N N . LEU A 1 116 ? -17.918 -7.452 13.777 1.00 90.06 116 LEU A N 1
ATOM 900 C CA . LEU A 1 116 ? -18.609 -8.445 12.953 1.00 90.06 116 LEU A CA 1
ATOM 901 C C . LEU A 1 116 ? -20.118 -8.162 12.892 1.00 90.06 116 LEU A C 1
ATOM 903 O O . LEU A 1 116 ? -20.688 -8.168 11.800 1.00 90.06 116 LEU A O 1
ATOM 907 N N . ARG A 1 117 ? -20.737 -7.800 14.026 1.00 89.06 117 ARG A N 1
ATOM 908 C CA . ARG A 1 117 ? -22.146 -7.370 14.102 1.00 89.06 117 ARG A CA 1
ATOM 909 C C . ARG A 1 117 ? -22.435 -6.166 13.204 1.00 89.06 117 ARG A C 1
ATOM 911 O O . ARG A 1 117 ? -23.417 -6.175 12.470 1.00 89.06 117 ARG A O 1
ATOM 918 N N . LEU A 1 118 ? -21.551 -5.169 13.220 1.00 86.94 118 LEU A N 1
ATOM 919 C CA . LEU A 1 118 ? -21.656 -3.956 12.400 1.00 86.94 118 LEU A CA 1
ATOM 920 C C . LEU A 1 118 ? -21.204 -4.164 10.940 1.00 86.94 118 LEU A C 1
ATOM 922 O O . LEU A 1 118 ? -21.198 -3.219 10.154 1.00 86.94 118 LEU A O 1
ATOM 926 N N . LYS A 1 119 ? -20.803 -5.388 10.556 1.00 88.31 119 LYS A N 1
ATOM 927 C CA . LYS A 1 119 ? -20.293 -5.742 9.217 1.00 88.31 119 LYS A CA 1
ATOM 928 C C . LYS A 1 119 ? -19.138 -4.846 8.745 1.00 88.31 119 LYS A C 1
ATOM 930 O O . LYS A 1 119 ? -18.952 -4.626 7.545 1.00 88.31 119 LYS A O 1
ATOM 935 N N . VAL A 1 120 ? -18.327 -4.356 9.681 1.00 88.88 120 VAL A N 1
ATOM 936 C CA . VAL A 1 120 ? -17.150 -3.529 9.398 1.00 88.88 120 VAL A CA 1
ATOM 937 C C . VAL A 1 120 ? -15.865 -4.291 9.715 1.00 88.88 120 VAL A C 1
ATOM 939 O O . VAL A 1 120 ? -15.802 -5.047 10.684 1.00 88.88 120 VAL A O 1
ATOM 942 N N . PRO A 1 121 ? -14.781 -4.097 8.946 1.00 89.94 121 PRO A N 1
ATOM 943 C CA . PRO A 1 121 ? -13.511 -4.715 9.293 1.00 89.94 121 PRO A CA 1
ATOM 944 C C . PRO A 1 121 ? -12.975 -4.175 10.618 1.00 89.94 121 PRO A C 1
ATOM 946 O O . PRO A 1 121 ? -12.923 -2.961 10.829 1.00 89.94 121 PRO A O 1
ATOM 949 N N . ARG A 1 122 ? -12.460 -5.071 11.466 1.00 89.69 122 ARG A N 1
ATOM 950 C CA . ARG A 1 122 ? -11.892 -4.725 12.780 1.00 89.69 122 ARG A CA 1
ATOM 951 C C . ARG A 1 122 ? -10.856 -3.598 12.712 1.00 89.69 122 ARG A C 1
ATOM 953 O O . ARG A 1 122 ? -10.883 -2.689 13.532 1.00 89.69 122 ARG A O 1
ATOM 960 N N . TRP A 1 123 ? -9.963 -3.625 11.719 1.00 88.00 123 TRP A N 1
ATOM 961 C CA . TRP A 1 123 ? -8.932 -2.591 11.546 1.00 88.00 123 TRP A CA 1
ATOM 962 C C . TRP A 1 123 ? -9.530 -1.203 11.262 1.00 88.00 123 TRP A C 1
ATOM 964 O O . TRP A 1 123 ? -8.990 -0.196 11.722 1.00 88.00 123 TRP A O 1
ATOM 974 N N . TRP A 1 124 ? -10.639 -1.141 10.513 1.00 91.06 124 TRP A N 1
ATOM 975 C CA . TRP A 1 124 ? -11.325 0.112 10.203 1.00 91.06 124 TRP A CA 1
ATOM 976 C C . TRP A 1 124 ? -12.046 0.631 11.443 1.00 91.06 124 TRP A C 1
ATOM 978 O O . TRP A 1 124 ? -11.915 1.805 11.780 1.00 91.06 124 TRP A O 1
ATOM 988 N N . TRP A 1 125 ? -12.710 -0.269 12.167 1.00 88.88 125 TRP A N 1
ATOM 989 C CA . TRP A 1 125 ? -13.405 0.036 13.411 1.00 88.88 125 TRP A CA 1
ATOM 990 C C . TRP A 1 125 ? -12.459 0.573 14.492 1.00 88.88 125 TRP A C 1
ATOM 992 O O . TRP A 1 125 ? -12.697 1.654 15.020 1.00 88.88 125 TRP A O 1
ATOM 1002 N N . THR A 1 126 ? -11.320 -0.085 14.751 1.00 87.62 126 THR A N 1
ATOM 1003 C CA . THR A 1 126 ? -10.316 0.408 15.716 1.00 87.62 126 THR A CA 1
ATOM 1004 C C . THR A 1 126 ? -9.796 1.794 15.332 1.00 87.62 126 THR A C 1
ATOM 1006 O O . THR A 1 126 ? -9.663 2.673 16.181 1.00 87.62 126 THR A O 1
ATOM 1009 N N . LYS A 1 127 ? -9.553 2.033 14.038 1.00 88.00 127 LYS A N 1
ATOM 1010 C CA . LYS A 1 127 ? -9.174 3.364 13.556 1.00 88.00 127 LYS A CA 1
ATOM 1011 C C . LYS A 1 127 ? -10.293 4.382 13.802 1.00 88.00 127 LYS A C 1
ATOM 1013 O O . LYS A 1 127 ? -10.004 5.514 14.190 1.00 88.00 127 LYS A O 1
ATOM 1018 N N . ARG A 1 128 ? -11.557 3.994 13.617 1.00 90.75 128 ARG A N 1
ATOM 1019 C CA . ARG A 1 128 ? -12.700 4.874 13.871 1.00 90.75 128 ARG A CA 1
ATOM 1020 C C . ARG A 1 128 ? -12.851 5.207 15.352 1.00 90.75 128 ARG A C 1
ATOM 1022 O O . ARG A 1 128 ? -13.014 6.378 15.659 1.00 90.75 128 ARG A O 1
ATOM 1029 N N . LEU A 1 129 ? -12.668 4.253 16.262 1.00 89.44 129 LEU A N 1
ATOM 1030 C CA . LEU A 1 129 ? -12.661 4.515 17.708 1.00 89.44 129 LEU A CA 1
ATOM 1031 C C . LEU A 1 129 ? -11.607 5.542 18.123 1.00 89.44 129 LEU A C 1
ATOM 1033 O O . LEU A 1 129 ? -11.909 6.456 18.888 1.00 89.44 129 LEU A O 1
ATOM 1037 N N . THR A 1 130 ? -10.387 5.434 17.581 1.00 88.69 130 THR A N 1
ATOM 1038 C CA . THR A 1 130 ? -9.338 6.433 17.845 1.00 88.69 130 THR A CA 1
ATOM 1039 C C . THR A 1 130 ? -9.703 7.812 17.303 1.00 88.69 130 THR A C 1
ATOM 1041 O O . THR A 1 130 ? -9.334 8.816 17.901 1.00 88.69 130 THR A O 1
ATOM 1044 N N . PHE A 1 131 ? -10.443 7.873 16.191 1.00 87.94 131 PHE A N 1
ATOM 1045 C CA . PHE A 1 131 ? -10.931 9.126 15.618 1.00 87.94 131 PHE A CA 1
ATOM 1046 C C . PHE A 1 131 ? -12.080 9.728 16.439 1.00 87.94 131 PHE A C 1
ATOM 1048 O O . PHE A 1 131 ? -12.113 10.935 16.638 1.00 87.94 131 PHE A O 1
ATOM 1055 N N . LEU A 1 132 ? -12.992 8.892 16.942 1.00 88.81 132 LEU A N 1
ATOM 1056 C CA . LEU A 1 132 ? -14.106 9.293 17.806 1.00 88.81 132 LEU A CA 1
ATOM 1057 C C . LEU A 1 132 ? -13.670 9.606 19.249 1.00 88.81 132 LEU A C 1
ATOM 1059 O O . LEU A 1 132 ? -14.504 10.003 20.054 1.00 88.81 132 LEU A O 1
ATOM 1063 N N . GLY A 1 133 ? -12.390 9.416 19.588 1.00 86.44 133 GLY A N 1
ATOM 1064 C CA . GLY A 1 133 ? -11.849 9.678 20.925 1.00 86.44 133 GLY A CA 1
ATOM 1065 C C . GLY A 1 133 ? -12.218 8.632 21.983 1.00 86.44 133 GLY A C 1
ATOM 1066 O O . GLY A 1 133 ? -11.928 8.838 23.155 1.00 86.44 133 GLY A O 1
ATOM 1067 N N . LEU A 1 134 ? -12.819 7.504 21.589 1.00 85.44 134 LEU A N 1
ATOM 1068 C CA . LEU A 1 134 ? -13.251 6.437 22.506 1.00 85.44 134 LEU A CA 1
ATOM 1069 C C . LEU A 1 134 ? -12.080 5.606 23.047 1.00 85.44 134 LEU A C 1
ATOM 1071 O O . LEU A 1 134 ? -12.165 5.014 24.118 1.00 85.44 134 LEU A O 1
ATOM 1075 N N . THR A 1 135 ? -10.971 5.568 22.308 1.00 82.12 135 THR A N 1
ATOM 1076 C CA . THR A 1 135 ? -9.734 4.894 22.714 1.00 82.12 135 THR A CA 1
ATOM 1077 C C . THR A 1 135 ? -8.567 5.862 22.651 1.00 82.12 135 THR A C 1
ATOM 1079 O O . THR A 1 135 ? -8.416 6.587 21.663 1.00 82.12 135 THR A O 1
ATOM 1082 N N . ILE A 1 136 ? -7.698 5.821 23.661 1.00 71.75 136 ILE A N 1
ATOM 1083 C CA . ILE A 1 136 ? -6.492 6.647 23.709 1.00 71.75 136 ILE A CA 1
ATOM 1084 C C . ILE A 1 136 ? -5.563 6.234 22.568 1.00 71.75 136 ILE A C 1
ATOM 1086 O O . ILE A 1 136 ? -5.137 5.084 22.457 1.00 71.75 136 ILE A O 1
ATOM 1090 N N . ARG A 1 137 ? -5.206 7.196 21.717 1.00 64.94 137 ARG A N 1
ATOM 1091 C CA . ARG A 1 137 ? -4.099 7.015 20.782 1.00 64.94 137 ARG A CA 1
ATOM 1092 C C . ARG A 1 137 ? -2.825 6.879 21.608 1.00 64.94 137 ARG A C 1
ATOM 1094 O O . ARG A 1 137 ? -2.479 7.813 22.328 1.00 64.94 137 ARG A O 1
ATOM 1101 N N . HIS A 1 138 ? -2.120 5.752 21.494 1.00 64.25 138 HIS A N 1
ATOM 1102 C CA . HIS A 1 138 ? -0.801 5.610 22.111 1.00 64.25 138 HIS A CA 1
ATOM 1103 C C . HIS A 1 138 ? 0.057 6.828 21.749 1.00 64.25 138 HIS A C 1
ATOM 1105 O O . HIS A 1 138 ? 0.249 7.131 20.564 1.00 64.25 138 HIS A O 1
ATOM 1111 N N . LYS A 1 139 ? 0.517 7.555 22.774 1.00 61.06 139 LYS A N 1
ATOM 1112 C CA . LYS A 1 139 ? 1.438 8.675 22.595 1.00 61.06 139 LYS A CA 1
ATOM 1113 C C . LYS A 1 139 ? 2.700 8.108 21.952 1.00 61.06 139 LYS A C 1
ATOM 1115 O O . LYS A 1 139 ? 3.316 7.203 22.501 1.00 61.06 139 LYS A O 1
ATOM 1120 N N . LYS A 1 140 ? 3.054 8.608 20.768 1.00 62.50 140 LYS A N 1
ATOM 1121 C CA . LYS A 1 140 ? 4.403 8.396 20.249 1.00 62.50 140 LYS A CA 1
ATOM 1122 C C . LYS A 1 140 ? 5.324 9.267 21.086 1.00 62.50 140 LYS A C 1
ATOM 1124 O O . LYS A 1 140 ? 5.047 10.459 21.226 1.00 62.50 140 LYS A O 1
ATOM 1129 N N . GLU A 1 141 ? 6.369 8.670 21.641 1.00 74.31 141 GLU A N 1
ATOM 1130 C CA . GLU A 1 141 ? 7.455 9.443 22.226 1.00 74.31 141 GLU A CA 1
ATOM 1131 C C . GLU A 1 141 ? 7.986 10.422 21.169 1.00 74.31 141 GLU A C 1
ATOM 1133 O O . GLU A 1 141 ? 8.007 10.088 19.973 1.00 74.31 141 GLU A O 1
ATOM 1138 N N . PRO A 1 142 ? 8.336 11.654 21.569 1.00 72.19 142 PRO A N 1
ATOM 1139 C CA . PRO A 1 142 ? 8.966 12.584 20.651 1.00 72.19 142 PRO A CA 1
ATOM 1140 C C . PRO A 1 142 ? 10.240 11.945 20.070 1.00 72.19 142 PRO A C 1
ATOM 1142 O O . PRO A 1 142 ? 10.896 11.159 20.757 1.00 72.19 142 PRO A O 1
ATOM 1145 N N . PRO A 1 143 ? 10.598 12.245 18.806 1.00 72.50 143 PRO A N 1
ATOM 1146 C CA . PRO A 1 143 ? 11.879 11.814 18.257 1.00 72.50 143 PRO A CA 1
ATOM 1147 C C . PRO A 1 143 ? 13.009 12.267 19.189 1.00 72.50 143 PRO A C 1
ATOM 1149 O O . PRO A 1 143 ? 12.915 13.352 19.764 1.00 72.50 143 PRO A O 1
ATOM 1152 N N . TRP A 1 144 ? 14.049 11.437 19.336 1.00 70.12 144 TRP A N 1
ATOM 1153 C CA . TRP A 1 144 ? 15.218 11.721 20.177 1.00 70.12 144 TRP A CA 1
ATOM 1154 C C . TRP A 1 144 ? 15.674 13.169 19.955 1.00 70.12 144 TRP A C 1
ATOM 1156 O O . TRP A 1 144 ? 16.162 13.525 18.882 1.00 70.12 144 TRP A O 1
ATOM 1166 N N . THR A 1 145 ? 15.538 14.012 20.979 1.00 69.12 145 THR A N 1
ATOM 1167 C CA . THR A 1 145 ? 16.115 15.359 21.007 1.00 69.12 145 THR A CA 1
ATOM 1168 C C . THR A 1 145 ? 17.560 15.268 21.491 1.00 69.12 145 THR A C 1
ATOM 1170 O O . THR A 1 145 ? 17.839 14.674 22.529 1.00 69.12 145 THR A O 1
ATOM 1173 N N . ALA A 1 146 ? 18.503 15.799 20.708 1.00 64.19 146 ALA A N 1
ATOM 1174 C CA . ALA A 1 146 ? 19.958 15.639 20.858 1.00 64.19 146 ALA A CA 1
ATOM 1175 C C . ALA A 1 146 ? 20.580 16.276 22.130 1.00 64.19 146 ALA A C 1
ATOM 1177 O O . ALA A 1 146 ? 21.766 16.586 22.152 1.00 64.19 146 ALA A O 1
ATOM 1178 N N . ALA A 1 147 ? 19.812 16.467 23.204 1.00 61.47 147 ALA A N 1
ATOM 1179 C CA . ALA A 1 147 ? 20.220 17.181 24.415 1.00 61.47 147 ALA A CA 1
ATOM 1180 C C . ALA A 1 147 ? 21.046 16.343 25.416 1.00 61.47 147 ALA A C 1
ATOM 1182 O O . ALA A 1 147 ? 21.195 16.735 26.569 1.00 61.47 147 ALA A O 1
ATOM 1183 N N . LYS A 1 148 ? 21.588 15.191 25.007 1.00 56.59 148 LYS A N 1
ATOM 1184 C CA . LYS A 1 148 ? 22.539 14.405 25.812 1.00 56.59 148 LYS A CA 1
ATOM 1185 C C . LYS A 1 148 ? 23.626 13.808 24.927 1.00 56.59 148 LYS A C 1
ATOM 1187 O O . LYS A 1 148 ? 23.706 12.594 24.767 1.00 56.59 148 LYS A O 1
ATOM 1192 N N . THR A 1 149 ? 24.455 14.670 24.354 1.00 53.50 149 THR A N 1
ATOM 1193 C CA . THR A 1 149 ? 25.758 14.236 23.851 1.00 53.50 149 THR A CA 1
ATOM 1194 C C . THR A 1 149 ? 26.801 15.205 24.384 1.00 53.50 149 THR A C 1
ATOM 1196 O O . THR A 1 149 ? 26.905 16.313 23.871 1.00 53.50 149 THR A O 1
ATOM 1199 N N . CYS A 1 150 ? 27.509 14.718 25.409 1.00 41.22 150 CYS A N 1
ATOM 1200 C CA . CYS A 1 150 ? 28.790 15.181 25.948 1.00 41.22 150 CYS A CA 1
ATOM 1201 C C . CYS A 1 150 ? 28.804 16.496 26.736 1.00 41.22 150 CYS A C 1
ATOM 1203 O O . CYS A 1 150 ? 28.609 17.575 26.143 1.00 41.22 150 CYS A O 1
#

Radius of gyration: 30.04 Å; chains: 1; bounding box: 76×65×56 Å

Sequence (150 aa):
MSLTAVSFSKPRRREPRLSAPYVPGKHDQRFWTDAERDIVRRYFPDGGAGACLARLPQHRSTAGVYGQAKILGVKRNGSPATRKRHQASPELDQEIREGWQAMDAGRKGAVADLALRLKVPRWWWTKRLTFLGLTIRHKKEPPWTAAKTC